Protein AF-A0A7R9JL49-F1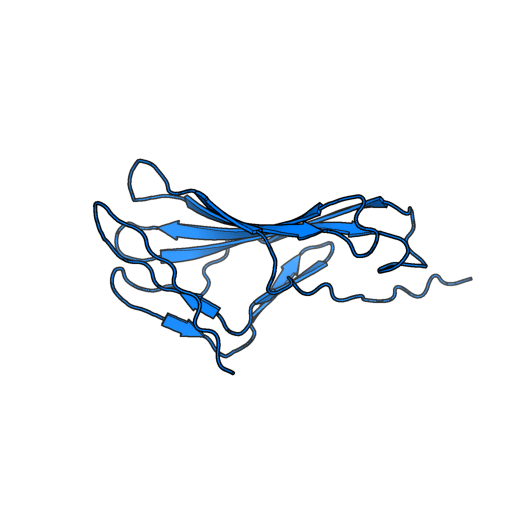 (afdb_monomer)

Foldseek 3Di:
DDPPPDDFDDDQDPPWDWDWDADPVNFAKIKIKTWDADPVNPDIKIKIFIWGGPVFKIFGFKIKIWDFCACVRNVPDPDHRDIDIFMDGRDGHPIGTEPDKDWDQDKDWDDDPRDIDIDHRDIDHHHSDPDDDDDDDDDDD

Structure (mmCIF, N/CA/C/O backbone):
data_AF-A0A7R9JL49-F1
#
_entry.id   AF-A0A7R9JL49-F1
#
loop_
_atom_site.group_PDB
_atom_site.id
_atom_site.type_symbol
_atom_site.label_atom_id
_atom_site.label_alt_id
_atom_site.label_comp_id
_atom_site.label_asym_id
_atom_site.label_entity_id
_atom_site.label_seq_id
_atom_site.pdbx_PDB_ins_code
_atom_site.Cartn_x
_atom_site.Cartn_y
_atom_site.Cartn_z
_atom_site.occupancy
_atom_site.B_iso_or_equiv
_atom_site.auth_seq_id
_atom_site.auth_comp_id
_atom_site.auth_asym_id
_atom_site.auth_atom_id
_atom_site.pdbx_PDB_model_num
ATOM 1 N N . MET A 1 1 ? 19.457 21.581 -23.487 1.00 39.84 1 MET A N 1
ATOM 2 C CA . MET A 1 1 ? 18.423 20.540 -23.653 1.00 39.84 1 MET A CA 1
ATOM 3 C C . MET A 1 1 ? 17.691 20.432 -22.331 1.00 39.84 1 MET A C 1
ATOM 5 O O . MET A 1 1 ? 18.332 20.105 -21.343 1.00 39.84 1 MET A O 1
ATOM 9 N N . SER A 1 2 ? 16.421 20.831 -22.269 1.00 40.19 2 SER A N 1
ATOM 10 C CA . SER A 1 2 ? 15.602 20.657 -21.066 1.00 40.19 2 SER A CA 1
ATOM 11 C C . SER A 1 2 ? 15.166 19.196 -20.992 1.00 40.19 2 SER A C 1
ATOM 13 O O . SER A 1 2 ? 14.537 18.714 -21.931 1.00 40.19 2 SER A O 1
ATOM 15 N N . HIS A 1 3 ? 15.512 18.494 -19.914 1.00 43.44 3 HIS A N 1
ATOM 16 C CA . HIS A 1 3 ? 14.895 17.206 -19.612 1.00 43.44 3 HIS A CA 1
ATOM 17 C C . HIS A 1 3 ? 13.426 17.477 -19.280 1.00 43.44 3 HIS A C 1
ATOM 19 O O . HIS A 1 3 ? 13.114 18.062 -18.245 1.00 43.44 3 HIS A O 1
ATOM 25 N N . GLU A 1 4 ? 12.534 17.143 -20.207 1.00 46.75 4 GLU A N 1
ATOM 26 C CA . GLU A 1 4 ? 11.096 17.176 -19.975 1.00 46.75 4 GLU A CA 1
ATOM 27 C C . GLU A 1 4 ? 10.774 16.034 -19.005 1.00 46.75 4 GLU A C 1
ATOM 29 O O . GLU A 1 4 ? 10.938 14.859 -19.332 1.00 46.75 4 GLU A O 1
ATOM 34 N N . GLN A 1 5 ? 10.410 16.378 -17.770 1.00 51.34 5 GLN A N 1
ATOM 35 C CA . GLN A 1 5 ? 10.069 15.405 -16.737 1.00 51.34 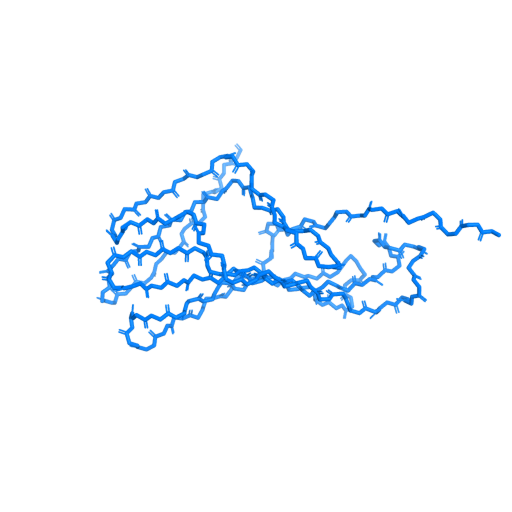5 GLN A CA 1
ATOM 36 C C . GLN A 1 5 ? 8.744 14.741 -17.134 1.00 51.34 5 GLN A C 1
ATOM 38 O O . GLN A 1 5 ? 7.666 15.303 -16.943 1.00 51.34 5 GLN A O 1
ATOM 43 N N . ARG A 1 6 ? 8.817 13.566 -17.767 1.00 60.62 6 ARG A N 1
ATOM 44 C CA . ARG A 1 6 ? 7.625 12.778 -18.087 1.00 60.62 6 ARG A CA 1
ATOM 45 C C . ARG A 1 6 ? 7.113 12.108 -16.821 1.00 60.62 6 ARG A C 1
ATOM 47 O O . ARG A 1 6 ? 7.774 11.236 -16.263 1.00 60.62 6 ARG A O 1
ATOM 54 N N . ASN A 1 7 ? 5.913 12.492 -16.405 1.00 67.06 7 ASN A N 1
ATOM 55 C CA . ASN A 1 7 ? 5.184 11.772 -15.372 1.00 67.06 7 ASN A CA 1
ATOM 56 C C . ASN A 1 7 ? 4.749 10.418 -15.942 1.00 67.06 7 ASN A C 1
ATOM 58 O O . ASN A 1 7 ? 4.098 10.365 -16.985 1.00 67.06 7 ASN A O 1
ATOM 62 N N . GLN A 1 8 ? 5.125 9.337 -15.265 1.00 74.81 8 GLN A N 1
ATOM 63 C CA . GLN A 1 8 ? 4.712 7.977 -15.597 1.00 74.81 8 GLN A CA 1
ATOM 64 C C . GLN A 1 8 ? 3.905 7.400 -14.441 1.00 74.81 8 GLN A C 1
ATOM 66 O O . GLN A 1 8 ? 4.219 7.631 -13.274 1.00 74.81 8 GLN A O 1
ATOM 71 N N . THR A 1 9 ? 2.870 6.638 -14.777 1.00 81.00 9 THR A N 1
ATOM 72 C CA .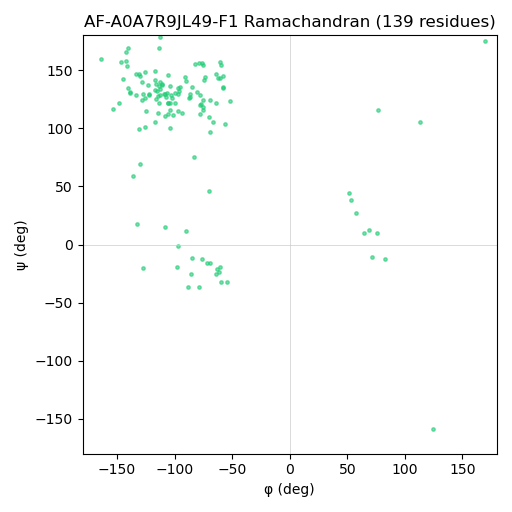 THR A 1 9 ? 2.020 5.957 -13.801 1.00 81.00 9 THR A CA 1
ATOM 73 C C . THR A 1 9 ? 2.318 4.469 -13.841 1.00 81.00 9 THR A C 1
ATOM 75 O O . THR A 1 9 ? 2.253 3.848 -14.900 1.00 81.00 9 THR A O 1
ATOM 78 N N . VAL A 1 10 ? 2.614 3.892 -12.678 1.00 82.31 10 VAL A N 1
ATOM 79 C CA . VAL A 1 10 ? 2.744 2.444 -12.506 1.00 82.31 10 VAL A CA 1
ATOM 80 C C . VAL A 1 10 ? 1.516 1.948 -11.759 1.00 82.31 10 VAL A C 1
ATOM 82 O O . VAL A 1 10 ? 1.232 2.399 -10.652 1.00 82.31 10 VAL A O 1
ATOM 85 N N . THR A 1 11 ? 0.783 1.022 -12.369 1.00 86.75 11 THR A N 1
ATOM 86 C CA . THR A 1 11 ? -0.379 0.376 -11.751 1.00 86.75 11 THR A CA 1
ATOM 87 C C . THR A 1 11 ? 0.043 -0.960 -11.154 1.00 86.75 11 THR A C 1
ATOM 89 O O . THR A 1 11 ? 0.749 -1.730 -11.808 1.00 86.75 11 THR A O 1
ATOM 92 N N . VAL A 1 12 ? -0.392 -1.243 -9.923 1.00 86.00 12 VAL A N 1
ATOM 93 C CA . VAL A 1 12 ? -0.217 -2.569 -9.314 1.00 86.00 12 VAL A CA 1
ATOM 94 C C . VAL A 1 12 ? -1.026 -3.581 -10.135 1.00 86.00 12 VAL A C 1
ATOM 96 O O . VAL A 1 12 ? -2.233 -3.389 -10.292 1.00 86.00 12 VAL A O 1
ATOM 99 N N . PRO A 1 13 ? -0.401 -4.629 -10.691 1.00 88.44 13 PRO A N 1
ATOM 100 C CA . PRO A 1 13 ? -1.100 -5.576 -11.543 1.00 88.44 13 PRO A CA 1
ATOM 101 C C . PRO A 1 13 ? -1.924 -6.579 -10.723 1.00 88.44 13 PRO A C 1
ATOM 103 O O . PRO A 1 13 ? -1.627 -6.867 -9.559 1.00 88.44 13 PRO A O 1
ATOM 106 N N . GLU A 1 14 ? -2.950 -7.147 -11.359 1.00 85.00 14 GLU A N 1
ATOM 107 C CA . GLU A 1 14 ? -3.861 -8.120 -10.736 1.00 85.00 14 GLU A CA 1
ATOM 108 C C . GLU A 1 14 ? -3.168 -9.427 -10.322 1.00 85.00 14 GLU A C 1
ATOM 110 O O . GLU A 1 14 ? -3.627 -10.104 -9.406 1.00 85.00 14 GLU A O 1
ATOM 115 N N . ASP A 1 15 ? -2.056 -9.781 -10.972 1.00 85.38 15 ASP A N 1
ATOM 116 C CA . ASP A 1 15 ? -1.256 -10.977 -10.687 1.00 85.38 15 ASP A CA 1
ATOM 117 C C . ASP A 1 15 ? -0.147 -10.739 -9.646 1.00 85.38 15 ASP A C 1
ATOM 119 O O . ASP A 1 15 ? 0.730 -11.589 -9.457 1.00 85.38 15 ASP A O 1
ATOM 123 N N . SER A 1 16 ? -0.177 -9.594 -8.955 1.00 89.19 16 SER A N 1
ATOM 124 C CA . SER A 1 16 ? 0.751 -9.299 -7.864 1.00 89.19 16 SER A CA 1
ATOM 125 C C . SER A 1 16 ? 0.640 -10.318 -6.723 1.00 89.19 16 SER A C 1
ATOM 127 O O . SER A 1 16 ? -0.432 -10.805 -6.359 1.00 89.19 16 SER A O 1
ATOM 129 N N . VAL A 1 17 ? 1.785 -10.650 -6.126 1.00 94.12 17 VAL A N 1
ATOM 130 C CA . VAL A 1 17 ? 1.843 -11.491 -4.931 1.00 94.12 17 VAL A CA 1
ATOM 131 C C . VAL A 1 17 ? 1.468 -10.632 -3.731 1.00 94.12 17 VAL A C 1
ATOM 133 O O . VAL A 1 17 ? 2.149 -9.649 -3.443 1.00 94.12 17 VAL A O 1
ATOM 136 N N . VAL A 1 18 ? 0.408 -11.020 -3.023 1.00 90.75 18 VAL A N 1
ATOM 137 C CA . VAL A 1 18 ? -0.079 -10.308 -1.836 1.00 90.75 18 VAL A CA 1
ATOM 138 C C . VAL A 1 18 ? 0.323 -11.054 -0.568 1.00 90.75 18 VAL A C 1
ATOM 140 O O . VAL A 1 18 ? 0.063 -12.251 -0.427 1.00 90.75 18 VAL A O 1
ATOM 143 N N . GLN A 1 19 ? 0.941 -10.345 0.372 1.00 92.62 19 GLN A N 1
ATOM 144 C CA . GLN A 1 19 ? 1.323 -10.850 1.688 1.00 92.62 19 GLN A CA 1
ATOM 145 C C . GLN A 1 19 ? 0.797 -9.920 2.780 1.00 92.62 19 GLN A C 1
ATOM 147 O O . GLN A 1 19 ? 0.826 -8.702 2.641 1.00 92.62 19 GLN A O 1
ATOM 152 N N . GLY A 1 20 ? 0.306 -10.499 3.873 1.00 89.38 20 GLY A N 1
ATOM 153 C CA . GLY A 1 20 ? -0.199 -9.756 5.022 1.00 89.38 20 GLY A CA 1
ATOM 154 C C . GLY A 1 20 ? 0.641 -10.022 6.264 1.00 89.38 20 GLY A C 1
ATOM 155 O O . GLY A 1 20 ? 0.983 -11.171 6.543 1.00 89.38 20 GLY A O 1
ATOM 156 N N . GLN A 1 21 ? 0.922 -8.974 7.029 1.00 89.31 21 GLN A N 1
ATOM 157 C CA . GLN A 1 21 ? 1.480 -9.064 8.371 1.00 89.31 21 GLN A CA 1
ATOM 158 C C . GLN A 1 21 ? 0.471 -8.505 9.376 1.00 89.31 21 GLN A C 1
ATOM 160 O O . GLN A 1 21 ? 0.020 -7.365 9.251 1.00 89.31 21 GLN A O 1
ATOM 165 N N . CYS A 1 22 ? 0.132 -9.320 10.373 1.00 86.56 22 CYS A N 1
ATOM 166 C CA . CYS A 1 22 ? -0.732 -8.941 11.487 1.00 86.56 22 CYS A CA 1
ATOM 167 C C . CYS A 1 22 ? 0.110 -8.757 12.760 1.00 86.56 22 CYS A C 1
ATOM 169 O O . CYS A 1 22 ? 1.069 -9.507 12.951 1.00 86.56 22 CYS A O 1
ATOM 171 N N . PRO A 1 23 ? -0.251 -7.822 13.653 1.00 84.88 23 PRO A N 1
ATOM 172 C CA . PRO A 1 23 ? 0.394 -7.684 14.949 1.00 84.88 23 PRO A CA 1
ATOM 173 C C . PRO A 1 23 ? -0.054 -8.803 15.900 1.00 84.88 23 PRO A C 1
ATOM 175 O O . PRO A 1 23 ? -1.239 -9.145 15.954 1.00 84.88 23 PRO A O 1
ATOM 178 N N . ASP A 1 24 ? 0.870 -9.315 16.715 1.00 81.12 24 ASP A N 1
ATOM 179 C CA . ASP A 1 24 ? 0.599 -10.398 17.676 1.00 81.12 24 ASP A CA 1
ATOM 180 C C . ASP A 1 24 ? -0.486 -10.030 18.705 1.00 81.12 24 ASP A C 1
ATOM 182 O O . ASP A 1 24 ? -1.258 -10.877 19.155 1.00 81.12 24 ASP A O 1
ATOM 186 N N . SER A 1 25 ? -0.578 -8.748 19.069 1.00 80.81 25 SER A N 1
ATOM 187 C CA . SER A 1 25 ? -1.546 -8.214 20.034 1.00 80.81 25 SER A CA 1
ATOM 188 C C . SER A 1 25 ? -2.969 -8.074 19.488 1.00 80.81 25 SER A C 1
ATOM 190 O O . SER A 1 25 ? -3.888 -7.805 20.262 1.00 80.81 25 SER A O 1
ATOM 192 N N . GLY A 1 26 ? -3.177 -8.185 18.172 1.00 75.19 26 GLY A N 1
ATOM 193 C CA . GLY A 1 26 ? -4.455 -7.866 17.517 1.00 75.19 26 GLY A CA 1
ATOM 194 C C . GLY A 1 26 ? -4.783 -6.363 17.456 1.00 75.19 26 GLY A C 1
ATOM 195 O O . GLY A 1 26 ? -5.678 -5.952 16.719 1.00 75.19 26 GLY A O 1
ATOM 196 N N . THR A 1 27 ? -4.030 -5.520 18.158 1.00 79.69 27 THR A N 1
ATOM 197 C CA . THR A 1 27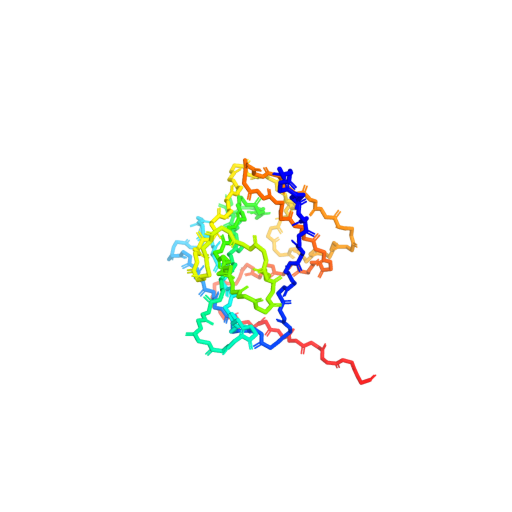 ? -3.995 -4.059 18.005 1.00 79.69 27 THR A CA 1
ATOM 198 C C . THR A 1 27 ? -2.601 -3.633 17.557 1.00 79.69 27 THR A C 1
ATOM 200 O O . THR A 1 27 ? -1.626 -4.302 17.894 1.00 79.69 27 THR A O 1
ATOM 203 N N . GLY A 1 28 ? -2.489 -2.545 16.794 1.00 87.94 28 GLY A N 1
ATOM 204 C CA . GLY A 1 28 ? -1.213 -2.102 16.227 1.00 87.94 28 GLY A CA 1
ATOM 205 C C . GLY A 1 28 ? -1.248 -1.950 14.710 1.00 87.94 28 GLY A C 1
ATOM 206 O O . GLY A 1 28 ? -2.321 -1.793 14.120 1.00 87.94 28 GLY A O 1
ATOM 207 N N . GLU A 1 29 ? -0.059 -1.984 14.116 1.00 92.00 29 GLU A N 1
ATOM 208 C CA . GLU A 1 29 ? 0.155 -1.876 12.677 1.00 92.00 29 GLU A CA 1
ATOM 209 C C . GLU A 1 29 ? -0.102 -3.219 11.984 1.00 92.00 29 GLU A C 1
ATOM 211 O O . GLU A 1 29 ? 0.414 -4.260 12.390 1.00 92.00 29 GLU A O 1
ATOM 216 N N . TYR A 1 30 ? -0.889 -3.173 10.918 1.00 91.06 30 TYR A N 1
ATOM 217 C CA . TYR A 1 30 ? -1.083 -4.242 9.952 1.00 91.06 30 TYR A CA 1
ATOM 218 C C . TYR A 1 30 ? -0.485 -3.779 8.631 1.00 91.06 30 TYR A C 1
ATOM 220 O O . TYR A 1 30 ? -0.673 -2.627 8.237 1.00 91.06 30 TYR A O 1
ATOM 228 N N . ARG A 1 31 ? 0.187 -4.679 7.917 1.00 92.31 31 ARG A N 1
ATOM 229 C CA . ARG A 1 31 ? 0.811 -4.356 6.632 1.00 92.31 31 ARG A CA 1
ATOM 230 C C . ARG A 1 31 ? 0.326 -5.310 5.558 1.00 92.31 31 ARG A C 1
ATOM 232 O O . ARG A 1 31 ? 0.414 -6.524 5.728 1.00 92.31 31 ARG A O 1
ATOM 239 N N . ILE A 1 32 ? -0.183 -4.757 4.464 1.00 91.00 32 ILE A N 1
ATOM 240 C CA . ILE A 1 32 ? -0.519 -5.499 3.250 1.00 91.00 32 ILE A CA 1
ATOM 241 C C . ILE A 1 32 ? 0.518 -5.128 2.200 1.00 91.00 32 ILE A C 1
ATOM 243 O O . ILE A 1 32 ? 0.522 -3.998 1.722 1.00 91.00 32 ILE A O 1
ATOM 247 N N . ARG A 1 33 ? 1.376 -6.084 1.854 1.00 92.50 33 ARG A N 1
ATOM 248 C CA . ARG A 1 33 ? 2.416 -5.949 0.840 1.00 92.50 33 ARG A CA 1
ATOM 249 C C . ARG A 1 33 ? 1.970 -6.564 -0.471 1.00 92.50 33 ARG A C 1
ATOM 251 O O . ARG A 1 33 ? 1.542 -7.716 -0.500 1.00 92.50 33 ARG A O 1
ATOM 258 N N . MET A 1 34 ? 2.120 -5.815 -1.551 1.00 94.00 34 MET A N 1
ATOM 259 C CA . MET A 1 34 ? 1.935 -6.255 -2.928 1.00 94.00 34 MET A CA 1
ATOM 260 C C . MET A 1 34 ? 3.290 -6.236 -3.624 1.00 94.00 34 MET A C 1
ATOM 262 O O .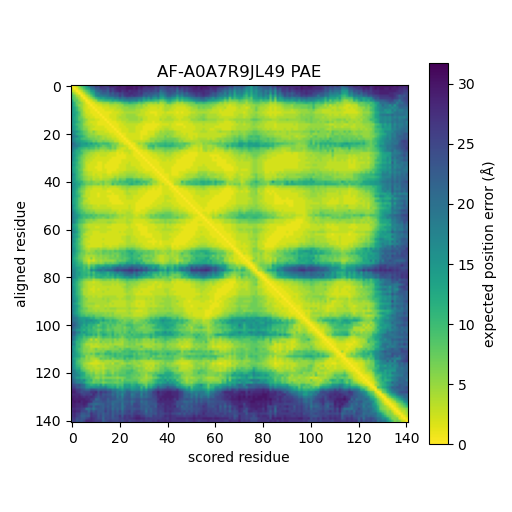 MET A 1 34 ? 3.985 -5.223 -3.600 1.00 94.00 34 MET A O 1
ATOM 266 N N . THR A 1 35 ? 3.660 -7.340 -4.264 1.00 94.31 35 THR A N 1
ATOM 267 C CA . THR A 1 35 ? 4.932 -7.475 -4.979 1.00 94.31 35 THR A CA 1
ATOM 268 C C . THR A 1 35 ? 4.678 -7.952 -6.402 1.00 94.31 35 THR A C 1
ATOM 270 O O . THR A 1 35 ? 3.986 -8.948 -6.610 1.00 94.31 35 THR A O 1
ATOM 273 N N . TRP A 1 36 ? 5.249 -7.277 -7.398 1.00 93.00 36 TRP A N 1
ATOM 274 C CA . TRP A 1 36 ? 5.105 -7.659 -8.806 1.00 93.00 36 TRP A CA 1
ATOM 275 C C . TRP A 1 36 ? 6.396 -7.453 -9.580 1.00 93.00 36 TRP A C 1
ATOM 277 O O . TRP A 1 36 ? 7.222 -6.621 -9.222 1.00 93.00 36 TRP A O 1
ATOM 287 N N . ARG A 1 37 ? 6.586 -8.214 -10.658 1.00 92.50 37 ARG A N 1
ATOM 288 C CA . ARG A 1 37 ? 7.780 -8.075 -11.497 1.00 92.50 37 ARG A CA 1
ATOM 289 C C . ARG A 1 37 ? 7.725 -6.804 -12.335 1.00 92.50 37 ARG A C 1
ATOM 291 O O . ARG A 1 37 ? 6.670 -6.440 -12.851 1.00 92.50 37 ARG A O 1
ATOM 298 N N . THR A 1 38 ? 8.882 -6.179 -12.530 1.00 88.19 38 THR A N 1
ATOM 299 C CA . THR A 1 38 ? 9.049 -5.133 -13.546 1.00 88.19 38 THR A CA 1
ATOM 300 C C . THR A 1 38 ? 8.758 -5.701 -14.942 1.00 88.19 38 THR A C 1
ATOM 302 O O . THR A 1 38 ? 8.922 -6.909 -15.157 1.00 88.19 38 THR A O 1
ATOM 305 N N . PRO A 1 39 ? 8.391 -4.871 -15.935 1.00 84.75 39 PRO A N 1
ATOM 306 C CA . PRO A 1 39 ? 8.245 -5.316 -17.324 1.00 84.75 39 PRO A CA 1
ATOM 307 C C . PRO A 1 39 ? 9.490 -6.012 -17.891 1.00 84.75 39 PRO A C 1
ATOM 309 O O . PRO A 1 39 ? 9.361 -6.964 -18.661 1.00 84.75 39 PRO A O 1
ATOM 312 N N . SER A 1 40 ? 10.691 -5.608 -17.456 1.00 83.69 40 SER A N 1
ATOM 313 C CA . SER A 1 40 ? 11.953 -6.285 -17.802 1.00 83.69 40 SER A CA 1
ATOM 314 C C . SER A 1 40 ? 12.110 -7.673 -17.162 1.00 83.69 40 SER A C 1
ATOM 316 O O . SER A 1 40 ? 12.935 -8.465 -17.606 1.00 83.69 40 SER A O 1
ATOM 318 N N . LYS A 1 41 ? 11.301 -7.998 -16.144 1.00 81.62 41 LYS A N 1
ATOM 319 C CA . LYS A 1 41 ? 11.302 -9.242 -15.350 1.00 81.62 41 LYS A CA 1
ATOM 320 C C . LYS A 1 41 ? 12.565 -9.494 -14.525 1.00 81.62 41 LYS A C 1
ATOM 322 O O . LYS A 1 41 ? 12.710 -10.579 -13.966 1.00 81.62 41 LYS A O 1
ATOM 327 N N . GLU A 1 42 ? 13.452 -8.512 -14.423 1.00 83.62 42 GLU A N 1
ATOM 328 C CA . GLU A 1 42 ? 14.719 -8.637 -13.694 1.00 83.62 42 GLU A CA 1
ATOM 329 C C . GLU A 1 42 ? 14.578 -8.347 -12.197 1.00 83.62 42 GLU A C 1
ATOM 331 O O . GLU A 1 42 ? 15.383 -8.818 -11.394 1.00 83.62 42 GLU A O 1
ATOM 336 N N . ARG A 1 43 ? 13.571 -7.554 -11.812 1.00 89.62 43 ARG A N 1
ATOM 337 C CA . ARG A 1 43 ? 13.368 -7.078 -10.439 1.00 89.62 43 ARG A CA 1
ATOM 338 C C . ARG A 1 43 ? 11.892 -7.094 -10.069 1.00 89.62 43 ARG A C 1
ATOM 340 O O . ARG A 1 43 ? 11.029 -7.269 -10.929 1.00 89.62 43 ARG A O 1
ATOM 347 N N . ASN A 1 44 ? 11.622 -6.900 -8.785 1.00 92.81 44 ASN A N 1
ATOM 348 C CA . ASN A 1 44 ? 10.271 -6.764 -8.266 1.00 92.81 44 ASN A CA 1
ATOM 349 C C . ASN A 1 44 ? 10.050 -5.344 -7.754 1.00 92.81 44 ASN A C 1
ATOM 351 O O . ASN A 1 44 ? 10.884 -4.825 -7.023 1.00 92.81 44 ASN A O 1
ATOM 355 N N . ASN A 1 45 ? 8.919 -4.760 -8.114 1.00 91.44 45 ASN A N 1
ATOM 356 C CA . ASN A 1 45 ? 8.355 -3.602 -7.447 1.00 91.44 45 ASN A CA 1
ATOM 357 C C . ASN A 1 45 ? 7.573 -4.051 -6.213 1.00 91.44 45 ASN A C 1
ATOM 359 O O . ASN A 1 45 ? 7.068 -5.180 -6.162 1.00 91.44 45 ASN A O 1
ATOM 363 N N . GLU A 1 46 ? 7.442 -3.148 -5.250 1.00 95.19 46 GLU A N 1
ATOM 364 C CA . GLU A 1 46 ? 6.688 -3.379 -4.022 1.00 95.19 46 GLU A CA 1
ATOM 365 C C . GLU A 1 46 ? 5.780 -2.186 -3.713 1.00 95.19 46 GLU A C 1
ATOM 367 O O . GLU A 1 46 ? 6.125 -1.038 -3.994 1.00 95.19 46 GLU A O 1
ATOM 372 N N . ALA A 1 47 ? 4.621 -2.461 -3.123 1.00 92.94 47 ALA A N 1
ATOM 373 C CA . ALA A 1 47 ? 3.743 -1.458 -2.539 1.00 92.94 47 ALA A CA 1
ATOM 374 C C . ALA A 1 47 ? 3.149 -1.986 -1.234 1.00 92.94 47 ALA A C 1
ATOM 376 O O . ALA A 1 47 ? 2.666 -3.115 -1.186 1.00 92.94 47 ALA A O 1
ATOM 377 N N . ASP A 1 48 ? 3.157 -1.159 -0.196 1.00 92.62 48 ASP A N 1
ATOM 378 C CA . ASP A 1 48 ? 2.599 -1.466 1.111 1.00 92.62 48 ASP A CA 1
ATOM 379 C C . ASP A 1 48 ? 1.416 -0.542 1.416 1.00 92.62 48 ASP A C 1
ATOM 381 O O . ASP A 1 48 ? 1.504 0.683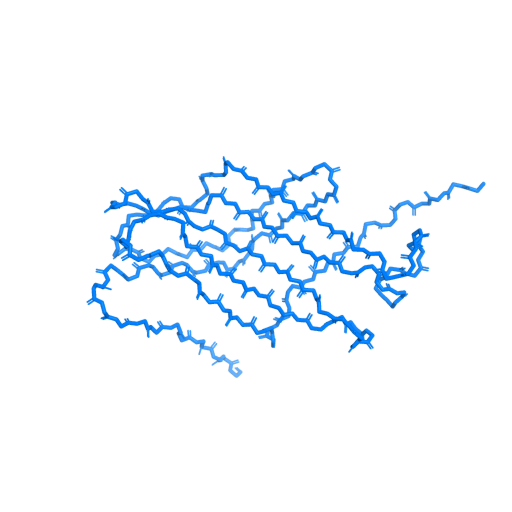 1.306 1.00 92.62 48 ASP A O 1
ATOM 385 N N . VAL A 1 49 ? 0.314 -1.141 1.866 1.00 91.38 49 VAL A N 1
ATOM 386 C CA . VAL A 1 49 ? -0.772 -0.436 2.550 1.00 91.38 49 VAL A CA 1
ATOM 387 C C . VAL A 1 49 ? -0.664 -0.741 4.034 1.00 91.38 49 VAL A C 1
ATOM 389 O O . VAL A 1 49 ? -0.716 -1.902 4.449 1.00 91.38 49 VAL A O 1
ATOM 392 N N . ILE A 1 50 ? -0.523 0.311 4.832 1.00 93.06 50 ILE A N 1
ATOM 393 C CA . ILE A 1 50 ? -0.336 0.217 6.273 1.00 93.06 50 ILE A CA 1
ATOM 394 C C . ILE A 1 50 ? -1.641 0.619 6.950 1.00 93.06 50 ILE A C 1
ATOM 396 O O . ILE A 1 50 ? -2.149 1.723 6.738 1.00 93.06 50 ILE A O 1
ATOM 400 N N . LEU A 1 51 ? -2.197 -0.279 7.761 1.00 92.06 51 LEU A N 1
ATOM 401 C CA . LEU A 1 51 ? -3.390 -0.022 8.555 1.00 92.06 51 LEU A CA 1
ATOM 402 C C . LEU A 1 51 ? -3.035 0.040 10.033 1.00 92.06 51 LEU A C 1
ATOM 404 O O . LEU A 1 51 ? -2.321 -0.815 10.549 1.00 92.06 51 LEU A O 1
ATOM 408 N N . GLN A 1 52 ? -3.617 0.996 10.741 1.00 93.06 52 GLN A N 1
ATOM 409 C CA . GLN A 1 52 ? -3.517 1.089 12.187 1.00 93.06 52 GLN A CA 1
ATOM 410 C C . GLN A 1 52 ? -4.838 0.675 12.825 1.00 93.06 52 GLN A C 1
ATOM 412 O O . GLN A 1 52 ? -5.900 1.188 12.471 1.00 93.06 52 GLN A O 1
ATOM 417 N N . SER A 1 53 ? -4.763 -0.219 13.811 1.00 89.56 53 SER A N 1
ATOM 418 C CA . SER A 1 53 ? -5.881 -0.530 14.699 1.00 89.56 53 SER A CA 1
ATOM 419 C C . SER A 1 53 ? -5.813 0.280 15.986 1.00 89.56 53 SER A C 1
ATOM 421 O O . SER A 1 53 ? -4.765 0.341 16.633 1.00 89.56 53 SER A O 1
ATOM 423 N N . THR A 1 54 ? -6.953 0.820 16.405 1.00 88.00 54 THR A N 1
ATOM 424 C CA . THR A 1 54 ? -7.151 1.436 17.728 1.00 88.00 54 THR A CA 1
ATOM 425 C C . THR A 1 54 ? -7.787 0.467 18.733 1.00 88.00 54 THR A C 1
ATOM 427 O O . THR A 1 54 ? -8.029 0.832 19.881 1.00 88.00 54 THR A O 1
ATOM 430 N N . GLY A 1 55 ? -8.097 -0.764 18.309 1.00 84.00 55 GLY A N 1
ATOM 431 C CA . GLY A 1 55 ? -8.899 -1.726 19.070 1.00 84.00 55 GLY A CA 1
ATOM 432 C C . GLY A 1 55 ? -10.416 -1.529 18.948 1.00 84.00 55 GLY A C 1
ATOM 433 O O . GLY A 1 55 ? -11.165 -2.433 19.307 1.00 84.00 55 GLY A O 1
ATOM 434 N N . SER A 1 56 ? -10.883 -0.402 18.403 1.00 87.38 56 SER A N 1
ATOM 435 C CA . SER A 1 56 ? -12.306 -0.138 18.111 1.00 87.38 56 SER A CA 1
ATOM 436 C C . SER A 1 56 ? -12.561 0.300 16.665 1.00 87.38 56 SER A C 1
ATOM 438 O O . SER A 1 56 ? -13.673 0.148 16.153 1.00 87.38 56 SER A O 1
ATOM 440 N N . SER A 1 57 ? -11.527 0.779 15.981 1.00 89.06 57 SER A N 1
ATOM 441 C CA . SER A 1 57 ? -11.534 1.134 14.568 1.00 89.06 57 SER A CA 1
ATOM 442 C C . SER A 1 57 ? -10.214 0.753 13.900 1.00 89.06 57 SER A C 1
ATOM 444 O O . SER A 1 57 ? -9.209 0.469 14.560 1.00 89.06 57 SER A O 1
ATOM 446 N N . TYR A 1 58 ? -10.237 0.757 12.573 1.00 89.25 58 TYR A N 1
ATOM 447 C CA . TYR A 1 58 ? -9.064 0.671 11.717 1.00 89.25 58 TYR A CA 1
ATOM 448 C C . TYR A 1 58 ? -9.066 1.836 10.738 1.00 89.25 58 TYR A C 1
ATOM 450 O O . TYR A 1 58 ? -10.129 2.288 10.312 1.00 89.25 58 TYR A O 1
ATOM 458 N N . TYR A 1 59 ? -7.888 2.308 10.360 1.00 90.81 59 TYR A N 1
ATOM 459 C CA . TYR A 1 59 ? -7.704 3.299 9.304 1.00 90.81 59 TYR A CA 1
ATOM 460 C C . TYR A 1 59 ? -6.389 3.035 8.574 1.00 90.81 59 TYR A C 1
ATOM 462 O O . TYR A 1 59 ? -5.490 2.414 9.137 1.00 90.81 59 TYR A O 1
ATOM 470 N N . ILE A 1 60 ? -6.263 3.511 7.335 1.00 91.00 60 ILE A N 1
ATOM 471 C CA . ILE A 1 60 ? -4.975 3.504 6.634 1.00 91.00 60 ILE A CA 1
ATOM 472 C C . ILE A 1 60 ? -4.116 4.618 7.227 1.00 91.00 60 ILE A C 1
ATOM 474 O O . ILE A 1 60 ? -4.500 5.792 7.165 1.00 91.00 60 ILE A O 1
ATOM 478 N N . SER A 1 61 ? -2.988 4.225 7.814 1.00 94.75 61 SER A N 1
ATOM 479 C CA . SER A 1 61 ? -2.007 5.104 8.453 1.00 94.75 61 SER A CA 1
ATOM 480 C C . SER A 1 61 ? -0.824 5.438 7.555 1.00 94.75 61 SER A C 1
ATOM 482 O O . SER A 1 61 ? -0.156 6.446 7.785 1.00 94.75 61 SER A O 1
ATOM 484 N N . GLY A 1 62 ? -0.588 4.642 6.514 1.00 93.00 62 GLY A N 1
ATOM 485 C CA . GLY A 1 62 ? 0.484 4.911 5.575 1.00 93.00 62 GLY A CA 1
ATOM 486 C C . GLY A 1 62 ? 0.367 4.147 4.266 1.00 93.00 62 GLY A C 1
ATOM 487 O O . GLY A 1 62 ? -0.329 3.134 4.165 1.00 93.00 62 GLY A O 1
ATOM 488 N N . LEU A 1 63 ? 1.061 4.675 3.266 1.00 91.62 63 LEU A N 1
ATOM 489 C CA . LEU A 1 63 ? 1.220 4.102 1.939 1.00 91.62 63 LEU A CA 1
ATOM 490 C C . LEU A 1 63 ? 2.689 4.185 1.557 1.00 91.62 63 LEU A C 1
ATOM 492 O O . LEU A 1 63 ? 3.281 5.261 1.621 1.00 91.62 63 LEU A O 1
ATOM 496 N N . GLU A 1 64 ? 3.264 3.066 1.140 1.00 93.12 64 GLU A N 1
ATOM 497 C CA . GLU A 1 64 ? 4.655 3.012 0.700 1.00 93.12 64 GLU A CA 1
ATOM 498 C C . GLU A 1 64 ? 4.750 2.295 -0.643 1.00 93.12 64 GLU A C 1
ATOM 500 O O . GLU A 1 64 ? 3.973 1.388 -0.932 1.00 93.12 64 GLU A O 1
ATOM 505 N N . ALA A 1 65 ? 5.696 2.700 -1.479 1.00 89.81 65 ALA A N 1
ATOM 506 C CA . ALA A 1 65 ? 5.993 2.038 -2.738 1.00 89.81 65 ALA A CA 1
ATOM 507 C C . ALA A 1 65 ? 7.492 2.088 -3.021 1.00 89.81 65 ALA A C 1
ATOM 509 O O . ALA A 1 65 ? 8.145 3.099 -2.772 1.00 89.81 65 ALA A O 1
ATOM 510 N N . ALA A 1 66 ? 8.017 1.005 -3.578 1.00 92.06 66 ALA A N 1
ATOM 511 C CA . ALA A 1 66 ? 9.393 0.864 -4.021 1.00 92.06 66 ALA A CA 1
ATOM 512 C C . ALA A 1 66 ? 9.362 0.421 -5.491 1.00 92.06 66 ALA A C 1
ATOM 514 O O . ALA A 1 66 ? 9.072 -0.736 -5.805 1.00 92.06 66 ALA A O 1
ATOM 515 N N . ILE A 1 67 ? 9.591 1.369 -6.401 1.00 88.25 67 ILE A N 1
ATOM 516 C CA . ILE A 1 67 ? 9.422 1.197 -7.848 1.00 88.25 67 ILE A CA 1
ATOM 517 C C . ILE A 1 67 ? 10.776 1.289 -8.542 1.00 88.25 67 ILE A C 1
ATOM 519 O O . ILE A 1 67 ? 11.463 2.306 -8.451 1.00 88.25 67 ILE A O 1
ATOM 523 N N . PHE A 1 68 ? 11.160 0.243 -9.264 1.00 87.56 68 PHE A N 1
ATOM 524 C CA . PHE A 1 68 ? 12.361 0.267 -10.088 1.00 87.56 68 PHE A CA 1
ATOM 525 C C . PHE A 1 68 ? 12.110 1.023 -11.392 1.00 87.56 68 PHE A C 1
ATOM 527 O O . PHE A 1 68 ? 11.174 0.727 -12.135 1.00 87.56 68 PHE A O 1
ATOM 534 N N . LEU A 1 69 ? 12.993 1.974 -11.689 1.00 82.94 69 LEU A N 1
ATOM 535 C CA . LEU A 1 69 ? 12.987 2.745 -12.922 1.00 82.94 69 LEU A CA 1
ATOM 536 C C . LEU A 1 69 ? 13.696 1.947 -14.024 1.00 82.94 69 LEU A C 1
ATOM 538 O O . LEU A 1 69 ? 14.865 2.173 -14.336 1.00 82.94 69 LEU A O 1
ATOM 542 N N . ASP A 1 70 ? 13.023 0.933 -14.565 1.00 78.00 70 ASP A N 1
ATOM 543 C CA . ASP A 1 70 ? 13.534 0.181 -15.713 1.00 78.00 70 ASP A CA 1
ATOM 544 C C . ASP A 1 70 ? 13.379 0.978 -17.020 1.00 78.00 70 ASP A C 1
ATOM 546 O O . ASP A 1 70 ? 12.521 1.851 -17.133 1.00 78.00 70 ASP A O 1
ATOM 550 N N . ASN A 1 71 ? 14.195 0.674 -18.029 1.00 78.06 71 ASN A N 1
ATOM 551 C CA . ASN A 1 71 ? 14.203 1.420 -19.290 1.00 78.06 71 ASN A CA 1
ATOM 552 C C . ASN A 1 71 ? 12.973 1.177 -20.188 1.00 78.06 71 ASN A C 1
ATOM 554 O O . ASN A 1 71 ? 12.753 1.950 -21.117 1.00 78.06 71 ASN A O 1
ATOM 558 N N . LEU A 1 72 ? 12.185 0.122 -19.952 1.00 79.75 72 LEU A N 1
ATOM 559 C CA . LEU A 1 72 ? 10.960 -0.144 -20.709 1.00 79.75 72 LEU A CA 1
ATOM 560 C C . LEU A 1 72 ? 9.826 0.749 -20.203 1.00 79.75 72 LEU A C 1
ATOM 562 O O . LEU A 1 72 ? 9.022 1.232 -20.998 1.00 79.75 72 LEU A O 1
ATOM 566 N N . THR A 1 73 ? 9.790 0.993 -18.893 1.00 72.44 73 THR A N 1
ATOM 567 C CA . THR A 1 73 ? 8.798 1.849 -18.232 1.00 72.44 73 THR A CA 1
ATOM 568 C C . THR A 1 73 ? 9.246 3.319 -18.192 1.00 72.44 73 THR A C 1
ATOM 570 O O . THR A 1 73 ? 8.436 4.230 -18.375 1.00 72.44 73 THR A O 1
ATOM 573 N N . PHE A 1 74 ? 10.547 3.565 -18.012 1.00 79.44 74 PHE A N 1
ATOM 574 C CA . PHE A 1 74 ? 11.169 4.884 -17.856 1.00 79.44 74 PHE A CA 1
ATOM 575 C C . PHE A 1 74 ? 12.376 5.039 -18.808 1.00 79.44 74 PHE A C 1
ATOM 577 O O . PHE A 1 74 ? 13.522 5.090 -18.356 1.00 79.44 74 PHE A O 1
ATOM 584 N N . PRO A 1 75 ? 12.150 5.129 -20.134 1.00 71.69 75 PRO A N 1
ATOM 585 C CA . PRO A 1 75 ? 13.222 5.148 -21.141 1.00 71.69 75 PRO A CA 1
ATOM 586 C C . PRO A 1 75 ? 14.173 6.353 -21.040 1.00 71.69 75 PRO A C 1
ATOM 588 O O . PRO A 1 75 ? 15.308 6.263 -21.500 1.00 71.69 75 PRO A O 1
ATOM 591 N N . ASP A 1 76 ? 13.736 7.440 -20.398 1.00 71.94 76 ASP A N 1
ATOM 592 C CA . ASP A 1 76 ? 14.511 8.672 -20.188 1.00 71.94 76 ASP A CA 1
ATOM 593 C C . ASP A 1 76 ? 14.951 8.859 -18.718 1.00 71.94 76 ASP A C 1
ATOM 595 O O . ASP A 1 76 ? 15.310 9.964 -18.300 1.00 71.94 76 ASP A O 1
ATOM 599 N N . GLY A 1 77 ? 14.868 7.801 -17.900 1.00 62.41 77 GLY A N 1
ATOM 600 C CA . GLY A 1 77 ? 15.263 7.830 -16.492 1.00 62.41 77 GLY A CA 1
ATOM 601 C C . GLY A 1 77 ? 16.755 8.130 -16.310 1.00 62.41 77 GLY A C 1
ATOM 602 O O . GLY A 1 77 ? 17.590 7.679 -17.090 1.00 62.41 77 GLY A O 1
ATOM 603 N N . ALA A 1 78 ? 17.093 8.889 -15.262 1.00 59.16 78 ALA A N 1
ATOM 604 C CA . ALA A 1 78 ? 18.462 9.342 -14.993 1.00 59.16 78 ALA A CA 1
ATOM 605 C C . ALA A 1 78 ? 19.466 8.194 -14.759 1.00 59.16 78 ALA A C 1
ATOM 607 O O . ALA A 1 78 ? 20.663 8.388 -14.964 1.00 59.16 78 ALA A O 1
ATOM 608 N N . ASP A 1 79 ? 18.979 7.018 -14.353 1.00 69.06 79 ASP A N 1
ATOM 609 C CA . ASP A 1 79 ? 19.762 5.788 -14.234 1.00 69.06 79 ASP A CA 1
ATOM 610 C C . ASP A 1 79 ? 18.834 4.566 -14.389 1.00 69.06 79 ASP A C 1
ATOM 612 O O . ASP A 1 79 ? 17.915 4.403 -13.567 1.00 69.06 79 ASP A O 1
ATOM 616 N N . PRO A 1 80 ? 19.004 3.725 -15.429 1.00 65.56 80 PRO A N 1
ATOM 617 C CA . PRO A 1 80 ? 18.254 2.484 -15.537 1.00 65.56 80 PRO A CA 1
ATOM 618 C C . PRO A 1 80 ? 18.512 1.626 -14.294 1.00 65.56 80 PRO A C 1
ATOM 620 O O . PRO A 1 80 ? 19.648 1.452 -13.867 1.00 65.56 80 PRO A O 1
ATOM 623 N N . TYR A 1 81 ? 17.445 1.069 -13.723 1.00 70.06 81 TYR A N 1
ATOM 624 C CA . TYR A 1 81 ? 17.460 0.246 -12.504 1.00 70.06 81 TYR A CA 1
ATOM 625 C C . TYR A 1 81 ? 17.618 1.000 -11.178 1.00 70.06 81 TYR A C 1
ATOM 627 O O . TYR A 1 81 ? 17.761 0.352 -10.136 1.00 70.06 81 TYR A O 1
ATOM 635 N N . SER A 1 82 ? 17.537 2.332 -11.176 1.00 82.69 82 SER A N 1
ATOM 636 C CA . SER A 1 82 ? 17.398 3.088 -9.929 1.00 82.69 82 SER A CA 1
ATOM 637 C C . SER A 1 82 ? 16.077 2.755 -9.222 1.00 82.69 82 SER A C 1
ATOM 639 O O . SER A 1 82 ? 15.071 2.438 -9.858 1.00 82.69 82 SER A O 1
ATOM 641 N N . LEU A 1 83 ? 16.087 2.774 -7.888 1.00 86.31 83 LEU A N 1
ATOM 642 C CA . LEU A 1 83 ? 14.908 2.507 -7.066 1.00 86.31 83 LEU A CA 1
ATOM 643 C C . LEU A 1 83 ? 14.303 3.827 -6.591 1.00 86.31 83 LEU A C 1
ATOM 645 O O . LEU A 1 83 ? 14.962 4.594 -5.889 1.00 86.31 83 LEU A O 1
ATOM 649 N N . GLN A 1 84 ? 13.038 4.057 -6.924 1.00 85.12 84 GLN A N 1
ATOM 650 C CA . GLN A 1 84 ? 12.254 5.167 -6.412 1.00 85.12 84 GLN A CA 1
ATOM 651 C C . GLN A 1 84 ? 11.398 4.691 -5.241 1.00 85.12 84 GLN A C 1
ATOM 653 O O . GLN A 1 84 ? 10.486 3.886 -5.415 1.00 85.12 84 GLN A O 1
ATOM 658 N N . ASN A 1 85 ? 11.672 5.221 -4.052 1.00 89.00 85 ASN A N 1
ATOM 659 C CA . ASN A 1 85 ? 10.838 4.987 -2.877 1.00 89.00 85 ASN A CA 1
ATOM 660 C C . ASN A 1 85 ? 9.863 6.144 -2.710 1.00 89.00 85 ASN A C 1
ATOM 662 O O . ASN A 1 85 ? 10.289 7.294 -2.746 1.00 89.00 85 ASN A O 1
ATOM 666 N N . ILE A 1 86 ? 8.588 5.858 -2.503 1.00 87.50 86 ILE A N 1
ATOM 667 C CA . ILE A 1 86 ? 7.540 6.833 -2.207 1.00 87.50 86 ILE A CA 1
ATOM 668 C C . ILE A 1 86 ? 6.939 6.406 -0.872 1.00 87.50 86 ILE A C 1
ATOM 670 O O . ILE A 1 86 ? 6.600 5.240 -0.706 1.00 87.50 86 ILE A O 1
ATOM 674 N N . SER A 1 87 ? 6.839 7.317 0.090 1.00 92.25 87 SER A N 1
ATOM 675 C CA . SER A 1 87 ? 6.240 7.027 1.395 1.00 92.25 87 SER A CA 1
ATOM 676 C C . SER A 1 87 ? 5.377 8.203 1.821 1.00 92.25 87 SER A C 1
ATOM 678 O O . SER A 1 87 ? 5.805 9.358 1.752 1.00 92.25 87 SER A O 1
ATOM 680 N N . VAL A 1 88 ? 4.149 7.895 2.223 1.00 89.69 88 VAL A N 1
ATOM 681 C CA . VAL A 1 88 ? 3.199 8.827 2.816 1.00 89.69 88 VAL A CA 1
ATOM 682 C C . VAL A 1 88 ? 2.763 8.240 4.152 1.00 89.69 88 VAL A C 1
ATOM 684 O O . VAL A 1 88 ? 2.127 7.188 4.189 1.00 89.69 88 VAL A O 1
ATOM 687 N N . THR A 1 89 ? 3.111 8.912 5.245 1.00 93.12 89 THR A N 1
ATOM 688 C CA . THR A 1 89 ? 2.830 8.481 6.623 1.00 93.12 89 THR A CA 1
ATOM 689 C C . THR A 1 89 ? 1.825 9.409 7.298 1.00 93.12 89 THR A C 1
ATOM 691 O O . THR A 1 89 ? 1.365 10.384 6.704 1.00 93.12 89 THR A O 1
ATOM 694 N N . ASP A 1 90 ? 1.473 9.097 8.548 1.00 92.00 90 ASP A N 1
ATOM 695 C CA . ASP A 1 90 ? 0.578 9.903 9.392 1.00 92.00 90 ASP A CA 1
ATOM 696 C C . ASP A 1 90 ? -0.806 10.143 8.771 1.00 92.00 90 ASP A C 1
ATOM 698 O O . ASP A 1 90 ? -1.500 11.123 9.057 1.00 92.00 90 ASP A O 1
ATOM 702 N N . LEU A 1 91 ? -1.230 9.208 7.921 1.00 90.94 91 LEU A N 1
ATOM 703 C CA . LEU A 1 91 ? -2.537 9.231 7.300 1.00 90.94 91 LEU A CA 1
ATOM 704 C C . LEU A 1 91 ? -3.617 8.811 8.301 1.00 90.94 91 LEU A C 1
ATOM 706 O O . LEU A 1 91 ? -3.395 8.067 9.258 1.00 90.94 91 LEU A O 1
ATOM 710 N N . LYS A 1 92 ? -4.837 9.281 8.053 1.00 92.38 92 LYS A N 1
ATOM 711 C CA . LYS A 1 92 ? -6.038 8.792 8.734 1.00 92.38 92 LYS A CA 1
ATOM 712 C C . LYS A 1 92 ? -7.163 8.586 7.729 1.00 92.38 92 LYS A C 1
ATOM 714 O O . LYS A 1 92 ? -8.214 9.225 7.795 1.00 92.38 92 LYS A O 1
ATOM 719 N N . LEU A 1 93 ? -6.911 7.732 6.738 1.00 88.19 93 LEU A N 1
ATOM 720 C CA . LEU A 1 93 ? -7.857 7.488 5.650 1.00 88.19 93 LEU A CA 1
ATOM 721 C C . LEU A 1 93 ? -8.800 6.331 5.977 1.00 88.19 93 LEU A C 1
ATOM 723 O O . LEU A 1 93 ? -8.408 5.329 6.573 1.00 88.19 93 LEU A O 1
ATOM 727 N N . TYR A 1 94 ? -10.050 6.474 5.535 1.00 85.75 94 TYR A N 1
ATOM 728 C CA . TYR A 1 94 ? -11.075 5.426 5.583 1.00 85.75 94 TYR A CA 1
ATOM 729 C C . TYR A 1 94 ? -11.295 4.801 6.967 1.00 85.75 94 TYR A C 1
ATOM 731 O O . TYR A 1 94 ? -11.553 3.602 7.068 1.00 85.75 94 TYR A O 1
ATOM 739 N N . GLU A 1 95 ? -11.244 5.612 8.030 1.00 89.88 95 GLU A N 1
ATOM 740 C CA . GLU A 1 95 ? -11.513 5.129 9.387 1.00 89.88 95 GLU A CA 1
ATOM 741 C C . GLU A 1 95 ? -12.851 4.381 9.453 1.00 89.88 95 GLU A C 1
ATOM 743 O O . GLU A 1 95 ? -13.898 4.906 9.063 1.00 89.88 95 GLU A O 1
ATOM 748 N N . THR A 1 96 ? -12.798 3.134 9.912 1.00 86.44 96 THR A N 1
ATOM 749 C CA . THR A 1 96 ? -13.920 2.196 9.901 1.00 86.44 96 THR A CA 1
ATOM 750 C C . THR A 1 96 ? -13.948 1.421 11.220 1.00 86.44 96 THR A C 1
ATOM 752 O O . THR A 1 96 ? -12.906 0.914 11.639 1.00 86.44 96 THR A O 1
ATOM 755 N N . PRO A 1 97 ? -15.100 1.322 11.906 1.00 87.25 97 PRO A N 1
ATOM 756 C CA . PRO A 1 97 ? -15.233 0.498 13.106 1.00 87.25 97 PRO A CA 1
ATOM 757 C C . PRO A 1 97 ? -14.932 -0.984 12.845 1.00 87.25 97 PRO A C 1
ATOM 759 O O . PRO A 1 97 ? -15.124 -1.476 11.732 1.00 87.25 97 PRO A O 1
ATOM 762 N N . ILE A 1 98 ? -14.514 -1.719 13.879 1.00 80.00 98 ILE A N 1
ATOM 763 C CA . ILE A 1 98 ? -14.355 -3.183 13.784 1.00 80.00 98 ILE A CA 1
ATOM 764 C C . ILE A 1 98 ? -15.687 -3.831 13.376 1.00 80.00 98 ILE A C 1
ATOM 766 O O . ILE A 1 98 ? -16.754 -3.387 13.800 1.00 80.00 98 ILE A O 1
ATOM 770 N N . SER A 1 99 ? -15.618 -4.902 12.578 1.00 75.25 99 SER A N 1
ATOM 771 C CA . SER A 1 99 ? -16.781 -5.680 12.117 1.00 75.25 99 SER A CA 1
ATOM 772 C C . SER A 1 99 ? -17.695 -4.947 11.129 1.00 75.25 99 SER A C 1
ATOM 774 O O . SER A 1 99 ? -18.792 -5.424 10.843 1.00 75.25 99 SER A O 1
ATOM 776 N N . VAL A 1 100 ? -17.244 -3.817 10.579 1.00 73.56 100 VAL A N 1
ATOM 777 C CA . VAL A 1 100 ? -17.898 -3.120 9.468 1.00 73.56 100 VAL A CA 1
ATOM 778 C C . VAL A 1 100 ? -17.040 -3.277 8.217 1.00 73.56 100 VAL A C 1
ATOM 780 O O . VAL A 1 100 ? -15.837 -3.024 8.229 1.00 73.56 100 VAL A O 1
ATOM 783 N N . GLN A 1 101 ? -17.674 -3.695 7.127 1.00 72.38 101 GLN A N 1
ATOM 784 C CA . GLN A 1 101 ? -17.080 -3.706 5.794 1.00 72.38 101 GLN A CA 1
ATOM 785 C C . GLN A 1 101 ? -17.266 -2.330 5.159 1.00 72.38 101 GLN A C 1
ATOM 787 O O . GLN A 1 101 ? -18.358 -1.758 5.226 1.00 72.38 101 GLN A O 1
ATOM 792 N N . ARG A 1 102 ? -16.214 -1.798 4.533 1.00 68.75 102 ARG A N 1
ATOM 793 C CA . ARG A 1 102 ? -16.277 -0.513 3.837 1.00 68.75 102 ARG A CA 1
ATOM 794 C C . ARG A 1 102 ? -15.742 -0.639 2.421 1.00 68.75 102 ARG A C 1
ATOM 796 O O . ARG A 1 102 ? -14.593 -1.016 2.216 1.00 68.75 102 ARG A O 1
ATOM 803 N N . THR A 1 103 ? -16.57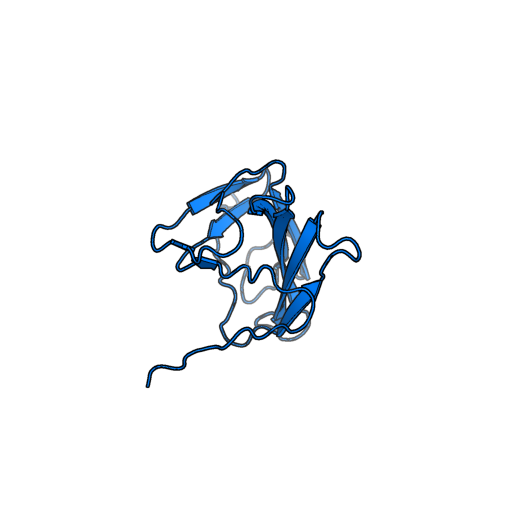7 -0.251 1.468 1.00 69.81 103 THR A N 1
ATOM 804 C CA . THR A 1 103 ? -16.211 -0.122 0.056 1.00 69.81 103 THR A CA 1
ATOM 805 C C . THR A 1 103 ? -16.046 1.354 -0.286 1.00 69.81 103 THR A C 1
ATOM 807 O O . THR A 1 103 ? -16.839 2.198 0.144 1.00 69.81 103 THR A O 1
ATOM 810 N N . CYS A 1 104 ? -14.993 1.669 -1.032 1.00 69.94 104 CYS A N 1
ATOM 811 C CA . CYS A 1 104 ? -14.621 3.014 -1.432 1.00 69.94 104 CYS A CA 1
ATOM 812 C C . CYS A 1 104 ? -14.349 3.050 -2.940 1.00 69.94 104 CYS A C 1
ATOM 814 O O . CYS A 1 104 ? -13.246 2.746 -3.392 1.00 69.94 104 CYS A O 1
ATOM 816 N N . ASP A 1 105 ? -15.344 3.503 -3.702 1.00 68.00 105 ASP A N 1
ATOM 817 C CA . ASP A 1 105 ? -15.253 3.603 -5.169 1.00 68.00 105 ASP A CA 1
ATOM 818 C C . ASP A 1 105 ? -14.591 4.907 -5.639 1.00 68.00 105 ASP A C 1
ATOM 820 O O . ASP A 1 105 ? -14.275 5.084 -6.813 1.00 68.00 105 ASP A O 1
ATOM 824 N N . ARG A 1 106 ? -14.398 5.867 -4.726 1.00 72.81 106 ARG A N 1
ATOM 825 C CA . ARG A 1 106 ? -13.755 7.143 -5.046 1.00 72.81 106 ARG A CA 1
ATOM 826 C C . ARG A 1 106 ? -12.248 7.018 -4.921 1.00 72.81 106 ARG A C 1
ATOM 828 O O . ARG A 1 106 ? -11.751 6.650 -3.856 1.00 72.81 106 ARG A O 1
ATOM 835 N N . GLU A 1 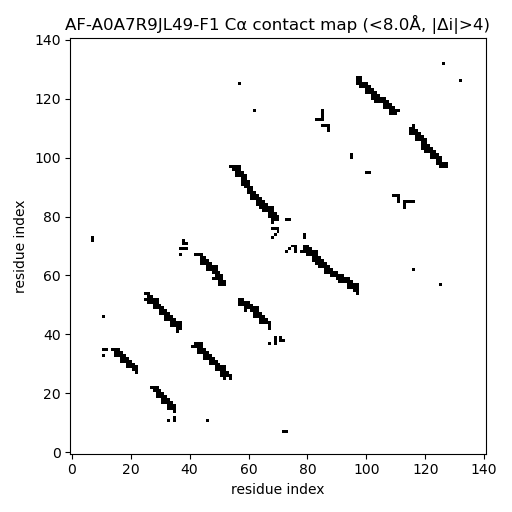107 ? -11.555 7.413 -5.985 1.00 75.31 107 GLU A N 1
ATOM 836 C CA . GLU A 1 107 ? -10.106 7.560 -5.970 1.00 75.31 107 GLU A CA 1
ATOM 837 C C . GLU A 1 107 ? -9.683 8.560 -4.884 1.00 75.31 107 GLU A C 1
ATOM 839 O O . GLU A 1 107 ? -10.267 9.641 -4.742 1.00 75.31 107 GLU A O 1
ATOM 844 N N . LYS A 1 108 ? -8.651 8.201 -4.125 1.00 79.56 108 LYS A N 1
ATOM 845 C CA . LYS A 1 108 ? -7.969 9.093 -3.194 1.00 79.56 108 LYS A CA 1
ATOM 846 C C . LYS A 1 108 ? -6.499 9.163 -3.568 1.00 79.56 108 LYS A C 1
ATOM 848 O O . LYS A 1 108 ? -5.863 8.133 -3.750 1.00 79.56 108 LYS A O 1
ATOM 853 N N . ARG A 1 109 ? -5.983 10.382 -3.683 1.00 83.62 109 ARG A N 1
ATOM 854 C CA . ARG A 1 109 ? -4.589 10.674 -4.021 1.00 83.62 109 ARG A CA 1
ATOM 855 C C . ARG A 1 109 ? -3.894 11.255 -2.811 1.00 83.62 109 ARG A C 1
ATOM 857 O O . ARG A 1 109 ? -4.471 12.106 -2.132 1.00 83.62 109 ARG A O 1
ATOM 864 N N . GLU A 1 110 ? -2.677 10.799 -2.583 1.00 85.19 110 GLU A N 1
ATOM 865 C CA . GLU A 1 110 ? -1.783 11.293 -1.552 1.00 85.19 110 GLU A CA 1
ATOM 866 C C . GLU A 1 110 ? -0.413 11.584 -2.163 1.00 85.19 110 GLU A C 1
ATOM 868 O O . GLU A 1 110 ? 0.043 10.900 -3.084 1.00 85.19 110 GLU A O 1
ATOM 873 N N . TYR A 1 111 ? 0.235 12.627 -1.656 1.00 83.62 111 TYR A N 1
ATOM 874 C CA . TYR A 1 111 ? 1.426 13.204 -2.267 1.00 83.62 111 TYR A CA 1
ATOM 875 C C . TYR A 1 111 ? 2.622 13.074 -1.330 1.00 83.62 111 TYR A C 1
ATOM 877 O O . TYR A 1 111 ? 2.543 13.431 -0.156 1.00 83.62 111 TYR A O 1
ATOM 885 N N . ALA A 1 112 ? 3.744 12.618 -1.877 1.00 79.62 112 ALA A N 1
ATOM 886 C CA . ALA A 1 112 ? 5.052 12.668 -1.242 1.00 79.62 112 ALA A CA 1
ATOM 887 C C . ALA A 1 112 ? 5.967 13.628 -2.016 1.00 79.62 112 ALA A C 1
ATOM 889 O O . ALA A 1 112 ? 5.680 14.029 -3.144 1.00 79.62 112 ALA A O 1
ATOM 890 N N . ASN A 1 113 ? 7.126 13.956 -1.442 1.00 75.69 113 ASN A N 1
ATOM 891 C CA . ASN A 1 113 ? 8.102 14.849 -2.082 1.00 75.69 113 ASN A CA 1
ATOM 892 C C . ASN A 1 113 ? 8.629 14.330 -3.434 1.00 75.69 113 ASN A C 1
ATOM 894 O O . ASN A 1 113 ? 9.198 15.093 -4.208 1.00 75.69 113 ASN A O 1
ATOM 898 N N . ASN A 1 114 ? 8.490 13.033 -3.700 1.00 76.69 114 ASN A N 1
ATOM 899 C CA . ASN A 1 114 ? 9.106 12.334 -4.824 1.00 76.69 114 ASN A CA 1
ATOM 900 C C . ASN A 1 114 ? 8.127 11.425 -5.588 1.00 76.69 114 ASN A C 1
ATOM 902 O O . ASN A 1 114 ? 8.560 10.548 -6.333 1.00 76.69 114 ASN A O 1
ATOM 906 N N . GLY A 1 115 ? 6.820 11.625 -5.408 1.00 78.06 115 GLY A N 1
ATOM 907 C CA . GLY A 1 115 ? 5.805 10.862 -6.121 1.00 78.06 115 GLY A CA 1
ATOM 908 C C . GLY A 1 115 ? 4.394 11.077 -5.588 1.00 78.06 115 GLY A C 1
ATOM 909 O O . GLY A 1 115 ? 4.171 11.754 -4.587 1.00 78.06 115 GLY A O 1
ATOM 910 N N . GLU A 1 116 ? 3.438 10.471 -6.277 1.00 83.94 116 GLU A N 1
ATOM 911 C CA . GLU A 1 116 ? 2.023 10.446 -5.914 1.00 83.94 116 GLU A CA 1
ATOM 912 C C . GLU A 1 116 ? 1.588 8.984 -5.799 1.00 83.94 116 GLU A C 1
ATOM 914 O O . GLU A 1 116 ? 1.958 8.161 -6.638 1.00 83.94 116 GLU A O 1
ATOM 919 N N . ILE A 1 117 ? 0.802 8.665 -4.771 1.00 79.75 117 ILE A N 1
ATOM 920 C CA . ILE A 1 117 ? 0.138 7.367 -4.634 1.00 79.75 117 ILE A CA 1
ATOM 921 C C . ILE A 1 117 ? -1.366 7.604 -4.727 1.00 79.75 117 ILE A C 1
ATOM 923 O O . ILE A 1 117 ? -1.916 8.426 -3.991 1.00 79.75 117 ILE A O 1
ATOM 927 N N . SER A 1 118 ? -2.043 6.867 -5.609 1.00 80.44 118 SER A N 1
ATOM 928 C CA . SER A 1 118 ? -3.501 6.852 -5.679 1.00 80.44 118 SER A CA 1
ATOM 929 C C . SER A 1 118 ? -4.069 5.490 -5.283 1.00 80.44 118 SER A C 1
ATOM 931 O O . SER A 1 118 ? -3.568 4.434 -5.665 1.00 80.44 118 SER A O 1
ATOM 933 N N . LEU A 1 119 ? -5.133 5.523 -4.484 1.00 76.44 119 LEU A N 1
ATOM 934 C CA . LEU A 1 119 ? -5.939 4.374 -4.093 1.00 76.44 119 LEU A CA 1
ATOM 935 C C . LEU A 1 119 ? -7.282 4.463 -4.806 1.00 76.44 119 LEU A C 1
ATOM 937 O O . LEU A 1 119 ? -7.956 5.489 -4.720 1.00 76.44 119 LEU A O 1
ATOM 941 N N . SER A 1 120 ? -7.701 3.391 -5.468 1.00 73.25 120 SER A N 1
ATOM 942 C CA . SER A 1 120 ? -9.013 3.299 -6.114 1.00 73.25 120 SER A CA 1
ATOM 943 C C . SER A 1 120 ? -9.591 1.895 -5.959 1.00 73.25 120 SER A C 1
ATOM 945 O O . SER A 1 120 ? -8.846 0.948 -5.714 1.00 73.25 120 SER A O 1
ATOM 947 N N . ASN A 1 121 ? -10.921 1.777 -6.074 1.00 66.38 121 ASN A N 1
ATOM 948 C CA . ASN A 1 121 ? -11.662 0.510 -5.984 1.00 66.38 121 ASN A CA 1
ATOM 949 C C . ASN A 1 121 ? -11.319 -0.306 -4.727 1.00 66.38 121 ASN A C 1
ATOM 951 O O . ASN A 1 121 ? -11.088 -1.513 -4.787 1.00 66.38 121 ASN A O 1
ATOM 955 N N . LEU A 1 122 ? -11.244 0.376 -3.583 1.00 65.69 122 LEU A N 1
ATOM 956 C CA . LEU A 1 122 ? -10.784 -0.228 -2.342 1.00 65.69 122 LEU A CA 1
ATOM 957 C C . LEU A 1 122 ? -11.948 -0.877 -1.592 1.00 65.69 122 LEU A C 1
ATOM 959 O O . LEU A 1 122 ? -12.923 -0.212 -1.239 1.00 65.69 122 LEU A O 1
ATOM 963 N N . GLU A 1 123 ? -11.797 -2.155 -1.265 1.00 65.19 123 GLU A N 1
ATOM 964 C CA . GLU A 1 123 ? -12.683 -2.876 -0.357 1.00 65.19 123 GLU A CA 1
ATOM 965 C C . GLU A 1 123 ? -11.905 -3.280 0.898 1.00 65.19 123 GLU A C 1
ATOM 967 O O . GLU A 1 123 ? -10.980 -4.088 0.843 1.00 65.19 123 GLU A O 1
ATOM 972 N N . ILE A 1 124 ? -12.270 -2.699 2.043 1.00 59.75 124 ILE A N 1
ATOM 973 C CA . ILE A 1 124 ? -11.672 -3.027 3.337 1.00 59.75 124 ILE A CA 1
ATOM 974 C C . ILE A 1 124 ? -12.659 -3.890 4.119 1.00 59.75 124 ILE A C 1
ATOM 976 O O . ILE A 1 124 ? -13.729 -3.431 4.531 1.00 59.75 124 ILE A O 1
ATOM 980 N N . LEU A 1 125 ? -12.260 -5.134 4.377 1.00 64.38 125 LEU A N 1
ATOM 981 C CA . LEU A 1 125 ? -12.941 -6.032 5.299 1.00 64.38 125 LEU A CA 1
ATOM 982 C C . LEU A 1 125 ? -11.997 -6.370 6.453 1.00 64.38 125 LEU A C 1
ATOM 984 O O . LEU A 1 125 ? -11.079 -7.173 6.294 1.00 64.38 125 LEU A O 1
ATOM 988 N N . VAL A 1 126 ? -12.237 -5.781 7.628 1.00 60.88 126 VAL A N 1
ATOM 989 C CA . VAL A 1 126 ? -11.518 -6.160 8.850 1.00 60.88 126 VAL A CA 1
ATOM 990 C C . VAL A 1 126 ? -12.424 -7.007 9.728 1.00 60.88 126 VAL A C 1
ATOM 992 O O . VAL A 1 126 ? -13.310 -6.516 10.431 1.00 60.88 126 VAL A O 1
ATOM 995 N N . LEU A 1 127 ? -12.201 -8.316 9.663 1.00 54.34 127 LEU A N 1
ATOM 996 C CA . LEU A 1 127 ? -12.888 -9.283 10.499 1.00 54.34 127 LEU A CA 1
ATOM 997 C C . LEU A 1 127 ? -12.252 -9.257 11.893 1.00 54.34 127 LEU A C 1
ATOM 999 O O . LEU A 1 127 ? -11.103 -9.658 12.060 1.00 54.34 127 LEU A O 1
ATOM 1003 N N . GLY A 1 128 ? -12.998 -8.792 12.900 1.00 42.53 128 GLY A N 1
ATOM 1004 C CA . GLY A 1 128 ? -12.599 -8.797 14.315 1.00 42.53 128 GLY A CA 1
ATOM 1005 C C . GLY A 1 128 ? -12.558 -10.201 14.928 1.00 42.53 128 GLY A C 1
ATOM 1006 O O . GLY A 1 128 ? -13.109 -10.428 16.003 1.00 42.53 128 GLY A O 1
ATOM 1007 N N . ILE A 1 129 ? -11.968 -11.170 14.230 1.00 33.22 129 ILE A N 1
ATOM 1008 C CA . ILE A 1 129 ? -11.996 -12.575 14.610 1.00 33.22 129 ILE A CA 1
ATOM 1009 C C . ILE A 1 129 ? -10.656 -12.925 15.260 1.00 33.22 129 ILE A C 1
ATOM 1011 O O . ILE A 1 129 ? -9.620 -13.006 14.599 1.00 33.22 129 ILE A O 1
ATOM 1015 N N . LYS A 1 130 ? -10.686 -13.203 16.572 1.00 36.22 130 LYS A N 1
ATOM 1016 C CA . LYS A 1 130 ? -9.712 -14.116 17.182 1.00 36.22 130 LYS A CA 1
ATOM 1017 C C . LYS A 1 130 ? -9.815 -15.442 16.419 1.00 36.22 130 LYS A C 1
ATOM 1019 O O . LYS A 1 130 ? -10.754 -16.196 16.637 1.00 36.22 130 LYS A O 1
ATOM 1024 N N . HIS A 1 131 ? -8.840 -15.677 15.545 1.00 30.80 131 HIS A N 1
ATOM 1025 C CA . HIS A 1 131 ? -8.648 -16.839 14.675 1.00 30.80 131 HIS A CA 1
ATOM 1026 C C . HIS A 1 131 ? -9.534 -16.943 13.421 1.00 30.80 131 HIS A C 1
ATOM 1028 O O . HIS A 1 131 ? -10.719 -17.257 13.488 1.00 30.80 131 HIS A O 1
ATOM 1034 N N . THR A 1 132 ? -8.838 -16.870 12.278 1.00 24.16 132 THR A N 1
ATOM 1035 C CA . THR A 1 132 ? -9.129 -17.383 10.918 1.00 24.16 132 THR A CA 1
ATOM 1036 C C . THR A 1 132 ? -9.358 -16.283 9.873 1.00 24.16 132 THR A C 1
ATOM 1038 O O . THR A 1 132 ? -10.402 -15.640 9.838 1.00 24.16 132 THR A O 1
ATOM 1041 N N . ALA A 1 133 ? -8.355 -16.081 9.009 1.00 23.00 133 ALA A N 1
ATOM 1042 C CA . ALA A 1 133 ? -8.377 -15.152 7.881 1.00 23.00 133 ALA A CA 1
ATOM 1043 C C . ALA A 1 133 ? -8.902 -15.832 6.606 1.00 23.00 133 ALA A C 1
ATOM 1045 O O . ALA A 1 133 ? -8.543 -16.971 6.313 1.00 23.00 133 ALA A O 1
ATOM 1046 N N . SER A 1 134 ? -9.697 -15.110 5.815 1.00 22.30 134 SER A N 1
ATOM 1047 C CA . SER A 1 134 ? -9.895 -15.404 4.391 1.00 22.30 134 SER A CA 1
ATOM 1048 C C . SER A 1 134 ? -10.145 -14.099 3.630 1.00 22.30 134 SER A C 1
ATOM 1050 O O . SER A 1 134 ? -11.064 -13.354 3.958 1.00 22.30 134 SER A O 1
ATOM 1052 N N . ILE A 1 135 ? -9.298 -13.813 2.638 1.00 27.31 135 ILE A N 1
ATO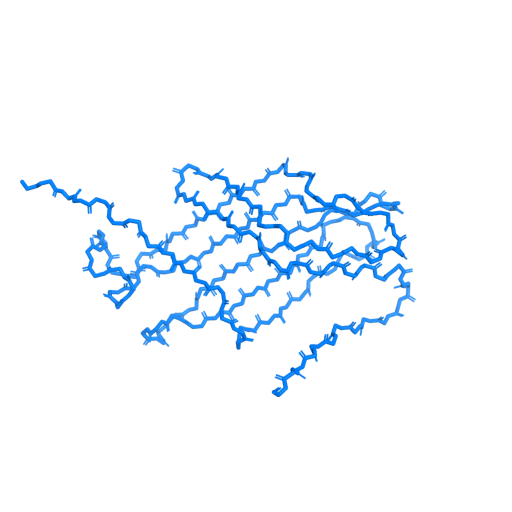M 1053 C CA . ILE A 1 135 ? -9.524 -12.789 1.610 1.00 27.31 135 ILE A CA 1
ATOM 1054 C C . ILE A 1 135 ? -9.871 -13.569 0.343 1.00 27.31 135 ILE A C 1
ATOM 1056 O O . ILE A 1 135 ? -9.049 -14.335 -0.157 1.00 27.31 135 ILE A O 1
ATOM 1060 N N . GLY A 1 136 ? -11.113 -13.450 -0.121 1.00 25.80 136 GLY A N 1
ATOM 1061 C CA . GLY A 1 136 ? -11.566 -14.054 -1.371 1.00 25.80 136 GLY A CA 1
ATOM 1062 C C . GLY A 1 136 ? -11.518 -13.032 -2.500 1.00 25.80 136 GLY A C 1
ATOM 1063 O O . GLY A 1 136 ? -12.075 -11.948 -2.359 1.00 25.80 136 GLY A O 1
ATOM 1064 N N . SER A 1 137 ? -10.899 -13.381 -3.627 1.00 26.27 137 SER A N 1
ATOM 1065 C CA . SER A 1 137 ? -11.054 -12.642 -4.881 1.00 26.27 137 SER A CA 1
ATOM 1066 C C . SER A 1 137 ? -12.278 -13.174 -5.638 1.00 26.27 137 SER A C 1
ATOM 1068 O O . SER A 1 137 ? -12.443 -14.383 -5.819 1.00 26.27 137 SER A O 1
ATOM 1070 N N . LYS A 1 138 ? -13.175 -12.282 -6.076 1.00 26.38 138 LYS A N 1
ATOM 1071 C CA . LYS A 1 138 ? -14.221 -12.625 -7.050 1.00 26.38 138 LYS A CA 1
ATOM 1072 C C . LYS A 1 138 ? -13.722 -12.292 -8.453 1.00 26.38 138 LYS A C 1
ATOM 1074 O O . LYS A 1 138 ? -13.570 -11.127 -8.795 1.00 26.38 138 LYS A O 1
ATOM 1079 N N . SER A 1 139 ? -13.518 -13.331 -9.258 1.00 27.19 139 SER A N 1
ATOM 1080 C CA . SER A 1 139 ? -13.426 -13.235 -10.716 1.00 27.19 139 SER A CA 1
ATOM 1081 C C . SER A 1 139 ? -14.834 -13.046 -11.285 1.00 27.19 139 SER A C 1
ATOM 1083 O O . SER A 1 139 ? -15.718 -13.867 -11.025 1.00 27.19 139 SER A O 1
ATOM 1085 N N . TRP A 1 140 ? -15.042 -11.983 -12.060 1.00 34.00 140 TRP A N 1
ATOM 1086 C CA . TRP A 1 140 ? -16.182 -11.883 -12.969 1.00 34.00 140 TRP A CA 1
ATOM 1087 C C . TRP A 1 140 ? -15.679 -12.167 -14.385 1.00 34.00 140 TRP A C 1
ATOM 1089 O O . TRP A 1 140 ? -14.677 -11.599 -14.813 1.00 34.00 140 TRP A O 1
ATOM 1099 N N . ARG A 1 141 ? -16.333 -13.132 -15.039 1.00 34.44 141 ARG A N 1
ATOM 1100 C CA . ARG A 1 141 ? -16.130 -13.482 -16.449 1.00 34.44 141 ARG A CA 1
ATOM 1101 C C . ARG A 1 141 ? -16.708 -12.417 -17.366 1.00 34.44 141 ARG A C 1
ATOM 1103 O O . ARG A 1 141 ? -17.744 -11.835 -16.974 1.00 34.44 141 ARG A O 1
#

Secondary structure (DSSP, 8-state):
----------PPPTTPEEEEE--TTSSEEEEEEEEEE-TTSSSEEEEEEEEEE-SSEEEEEEEEEEEEE-TTT-TT-SSTTEEEEEEE-S--EEEEETT-EEEE-S-EEEEETTEEEEE-SEEEE----SS----------

Solvent-accessible surface area (backbone atoms only — not comparable to full-atom values): 8752 Å² total; per-residue (Å²): 134,82,84,77,84,75,88,78,86,84,76,88,58,93,86,40,50,74,47,78,48,76,41,94,78,77,42,43,64,31,40,41,37,38,37,37,67,42,96,86,63,85,50,70,28,40,37,37,46,29,33,36,38,76,77,59,34,36,24,37,29,31,43,36,35,40,41,61,36,37,53,89,85,33,72,82,50,98,47,71,65,40,75,48,67,35,63,40,68,90,43,78,42,80,71,39,48,63,69,45,74,48,78,39,78,65,71,47,78,49,75,38,101,77,43,74,52,74,49,59,72,43,73,49,74,53,75,79,56,91,77,81,89,84,88,82,85,83,88,80,132

Nearest PDB structures (foldseek):
  8ath-assembly1_A  TM=8.165E-01  e=4.795E-03  Homo sapiens
  3ecq-assembly1_A  TM=6.202E-01  e=2.458E+00  Streptococcus pneumoniae R6
  4hfo-assembly3_C  TM=3.681E-01  e=2.591E+00  Rhodnius prolixus

Radius of gyration: 17.01 Å; Cα contacts (8 Å, |Δi|>4): 255; chains: 1; bounding box: 38×38×44 Å

pLDDT: mean 76.09, std 19.33, range [22.3, 95.19]

Sequence (141 aa):
MSHEQRNQTVTVPEDSVVQGQCPDSGTGEYRIRMTWRTPSKERNNEADVILQSTGSSYYISGLEAAIFLDNLTFPDGADPYSLQNISVTDLKLYETPISVQRTCDREKREYANNGEISLSNLEILVLGIKHTASIGSKSWR

Organism: Timema californicum (NCBI:txid61474)

Mean predicted aligned error: 9.3 Å